Protein AF-A0A2P0QL85-F1 (afdb_monomer_lite)

Secondary structure (DSSP, 8-state):
--SS-SSSSTT------SGGGHHHHHHHHHHHHHHTS----TT-HHHHHHHHHHH----EEETT--SHHHHHHHHHHHHTT--EEE-GGGGGG-------TT-GGGGEEE-TTT--EEE--S--

Sequence (124 aa):
YEQYPGSFDAGGIVNVGSCVSNAHISGAAIKIASIFARRTLRGNYEEIADYVYNRVGAVGVAWGAMSQKAAAIASGFWRLGIPVVVGPHGTKYRRMLLGRADKKEDWYVHDRRTGEQVYVGPVP

Foldseek 3Di:
DVVADQDPDPRHDHDLDDLVSLVVVLVVLLVCCCPVVVDDDPPPQPVQLVCSQQPNDAEAEAAPDDDPSSVVSQVVCVSSNHYYHYHPNCVVVVDDDADDQVDQVSQWDADPVPRDIDGPHRDD

Radius of gyration: 16.35 Å; chains: 1; bounding box: 39×34×47 Å

Structure (mmCIF, N/CA/C/O backbone):
data_AF-A0A2P0QL85-F1
#
_entry.id   AF-A0A2P0QL85-F1
#
loop_
_atom_site.group_PDB
_atom_site.id
_atom_site.type_symbol
_atom_site.label_atom_id
_atom_site.label_alt_id
_atom_site.label_comp_id
_atom_site.label_asym_id
_atom_site.label_entity_id
_atom_site.label_seq_id
_atom_site.pdbx_PDB_ins_code
_atom_site.Cartn_x
_atom_site.Cartn_y
_atom_site.Cartn_z
_atom_site.occupancy
_atom_site.B_iso_or_equiv
_atom_site.auth_seq_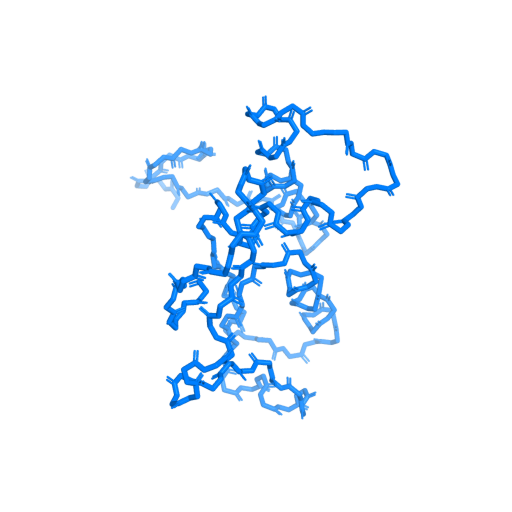id
_atom_site.auth_comp_id
_atom_site.auth_asym_id
_atom_site.auth_atom_id
_atom_site.pdbx_PDB_model_num
ATOM 1 N N . TYR A 1 1 ? 2.849 -7.581 -22.098 1.00 90.44 1 TYR A N 1
ATOM 2 C CA . TYR A 1 1 ? 2.273 -6.242 -22.331 1.00 90.44 1 TYR A CA 1
ATOM 3 C C . TYR A 1 1 ? 1.216 -6.251 -23.424 1.00 90.44 1 TYR A C 1
ATOM 5 O O . TYR A 1 1 ? 0.245 -5.542 -23.270 1.00 90.44 1 TYR A O 1
ATOM 13 N N . GLU A 1 2 ? 1.338 -7.061 -24.479 1.00 95.06 2 GLU A N 1
ATOM 14 C CA . GLU A 1 2 ? 0.329 -7.116 -25.560 1.00 95.06 2 GLU A CA 1
ATOM 15 C C . GLU A 1 2 ? -0.970 -7.840 -25.163 1.00 95.06 2 GLU A C 1
ATOM 17 O O . GLU A 1 2 ? -2.032 -7.543 -25.694 1.00 95.06 2 GLU A O 1
ATOM 22 N N . GLN A 1 3 ? -0.900 -8.769 -24.203 1.00 96.75 3 GLN A N 1
ATOM 23 C CA . GLN A 1 3 ? -2.050 -9.568 -23.761 1.00 96.75 3 GLN A CA 1
ATOM 24 C C . GLN A 1 3 ? -3.026 -8.812 -22.838 1.00 96.75 3 GLN A C 1
ATOM 26 O O . GLN A 1 3 ? -4.183 -9.205 -22.730 1.00 96.75 3 GLN A O 1
ATOM 31 N N . TYR A 1 4 ? -2.573 -7.757 -22.156 1.00 97.00 4 TYR A N 1
ATOM 32 C CA . TYR A 1 4 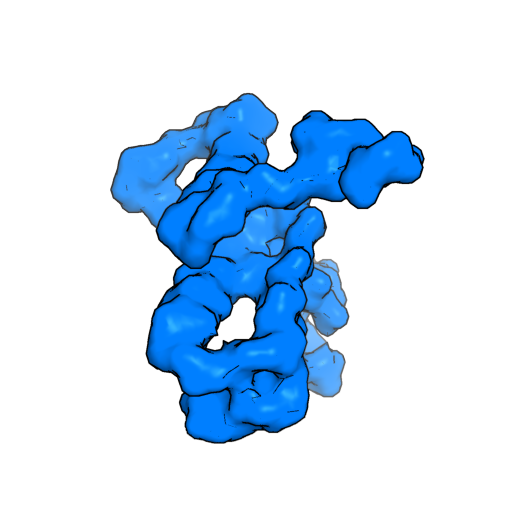? -3.336 -7.072 -21.105 1.00 97.00 4 TYR A CA 1
ATOM 33 C C . TYR A 1 4 ? -3.307 -5.555 -21.315 1.00 97.00 4 TYR A C 1
ATOM 35 O O . TYR A 1 4 ? -2.284 -5.036 -21.767 1.00 97.00 4 TYR A O 1
ATOM 43 N N . PRO A 1 5 ? -4.382 -4.823 -20.971 1.00 96.81 5 PRO A N 1
ATOM 44 C CA . PRO A 1 5 ? -4.433 -3.380 -21.167 1.00 96.81 5 PRO A CA 1
ATOM 45 C C . PRO A 1 5 ? -3.413 -2.647 -20.284 1.00 96.81 5 PRO A C 1
ATOM 47 O O . PRO A 1 5 ? -3.136 -3.042 -19.153 1.00 96.81 5 PRO A O 1
ATOM 50 N N . GLY A 1 6 ? -2.875 -1.539 -20.799 1.00 96.44 6 GLY A N 1
ATOM 51 C CA . GLY A 1 6 ? -1.925 -0.666 -20.097 1.00 96.44 6 GLY A CA 1
ATOM 52 C C . GLY A 1 6 ? -2.575 0.415 -19.224 1.00 96.44 6 GLY A C 1
ATOM 53 O O . GLY A 1 6 ? -1.911 1.393 -18.881 1.00 96.44 6 GLY A O 1
ATOM 54 N N . SER A 1 7 ? -3.862 0.283 -18.896 1.00 95.44 7 SER A N 1
ATOM 55 C CA . SER A 1 7 ? -4.614 1.202 -18.034 1.00 95.44 7 SER A CA 1
ATOM 56 C C . SER A 1 7 ? -4.631 0.735 -16.573 1.00 95.44 7 SER A C 1
ATOM 58 O O . SER A 1 7 ? -4.458 -0.447 -16.277 1.00 95.44 7 SER A O 1
ATOM 60 N N . PHE A 1 8 ? -4.854 1.671 -15.643 1.00 95.25 8 PHE A N 1
ATOM 61 C CA . PHE A 1 8 ? -5.113 1.350 -14.235 1.00 95.25 8 PHE A CA 1
ATOM 62 C C . PHE A 1 8 ? -6.557 0.853 -14.084 1.00 95.25 8 PHE A C 1
ATOM 64 O O . PHE A 1 8 ? -7.451 1.626 -13.746 1.00 95.25 8 PHE A O 1
ATOM 71 N N . ASP A 1 9 ? -6.767 -0.419 -14.413 1.00 95.75 9 ASP A N 1
ATOM 72 C CA . ASP A 1 9 ? -8.065 -1.090 -14.378 1.00 95.75 9 ASP A CA 1
ATOM 73 C C . ASP A 1 9 ? -7.902 -2.589 -14.063 1.00 95.75 9 ASP A C 1
ATOM 75 O O . ASP A 1 9 ? -6.792 -3.134 -14.108 1.00 95.75 9 ASP A O 1
ATOM 79 N N . ALA A 1 10 ? -9.000 -3.264 -13.727 1.00 96.81 10 ALA A N 1
ATOM 80 C CA . ALA A 1 10 ? -9.013 -4.691 -13.433 1.00 96.81 10 ALA A CA 1
ATOM 81 C C . ALA A 1 10 ? -8.453 -5.507 -14.614 1.00 96.81 10 ALA A C 1
ATOM 83 O O . ALA A 1 10 ? -8.889 -5.372 -15.755 1.00 96.81 10 ALA A O 1
ATOM 84 N N . GLY A 1 11 ? -7.464 -6.362 -14.333 1.00 96.12 11 GLY A N 1
ATOM 85 C CA . GLY A 1 11 ? -6.765 -7.158 -15.351 1.00 96.12 11 GLY A CA 1
ATOM 86 C C . GLY A 1 11 ? -5.704 -6.394 -16.157 1.00 96.12 11 GLY A C 1
ATOM 87 O O . GLY A 1 11 ? -5.112 -6.976 -17.062 1.00 96.12 11 GLY A O 1
ATOM 88 N N . GLY A 1 12 ? -5.439 -5.121 -15.845 1.00 97.19 12 GLY A N 1
ATOM 89 C CA . GLY A 1 12 ? -4.404 -4.323 -16.504 1.00 97.19 12 GLY A CA 1
ATOM 90 C C . GLY A 1 12 ? -2.982 -4.601 -16.006 1.00 97.19 12 GLY A C 1
ATOM 91 O O . GLY A 1 12 ? -2.758 -4.941 -14.844 1.00 97.19 12 GLY A O 1
ATOM 92 N N . ILE A 1 13 ? -1.996 -4.410 -16.889 1.00 97.56 13 ILE A N 1
ATOM 93 C CA . ILE A 1 13 ? -0.563 -4.455 -16.563 1.00 97.56 13 ILE A CA 1
ATOM 94 C C . ILE A 1 13 ? 0.086 -3.152 -17.022 1.00 97.56 13 ILE A C 1
ATOM 96 O O . ILE A 1 13 ? 0.324 -2.936 -18.211 1.00 97.56 13 ILE A O 1
ATOM 100 N N . VAL A 1 14 ? 0.429 -2.299 -16.057 1.00 97.50 14 VAL A N 1
ATOM 101 C CA . VAL A 1 14 ? 0.974 -0.963 -16.319 1.00 97.50 14 VAL A CA 1
ATOM 102 C C . VAL A 1 14 ? 2.431 -0.884 -15.882 1.00 97.50 14 VAL A C 1
ATOM 104 O O . VAL A 1 14 ? 2.746 -1.019 -14.700 1.00 97.50 14 VAL A O 1
ATOM 107 N N . ASN A 1 15 ? 3.332 -0.600 -16.824 1.00 97.38 15 ASN A N 1
ATOM 108 C CA . ASN A 1 15 ? 4.683 -0.169 -16.481 1.00 97.38 15 ASN A CA 1
ATOM 109 C C . ASN A 1 15 ? 4.655 1.315 -16.088 1.00 97.38 15 ASN A C 1
ATOM 111 O O . ASN A 1 15 ? 4.564 2.189 -16.946 1.00 97.38 15 ASN A O 1
ATOM 115 N N . VAL A 1 16 ? 4.743 1.596 -14.788 1.00 97.31 16 VAL A N 1
ATOM 116 C CA . VAL A 1 16 ? 4.672 2.963 -14.240 1.00 97.31 16 VAL A CA 1
ATOM 117 C C . VAL A 1 16 ? 5.968 3.758 -14.494 1.00 97.31 16 VAL A C 1
ATOM 119 O O . VAL A 1 16 ? 5.981 4.985 -14.388 1.00 97.31 16 VAL A O 1
ATOM 122 N N . GLY A 1 17 ? 7.064 3.084 -14.860 1.00 97.62 17 GLY A N 1
ATOM 123 C CA . GLY A 1 17 ? 8.329 3.696 -15.265 1.00 97.62 17 GLY A CA 1
ATOM 124 C C . GLY A 1 17 ? 9.525 3.234 -14.433 1.00 97.62 17 GLY A C 1
ATOM 125 O O . GLY A 1 17 ? 9.626 2.080 -14.026 1.00 97.62 17 GLY A O 1
ATOM 126 N N . SER A 1 18 ? 10.476 4.141 -14.208 1.00 97.75 18 SER A N 1
ATOM 127 C CA . SER A 1 18 ? 11.711 3.841 -13.472 1.00 97.75 18 SER A CA 1
ATOM 128 C C . SER A 1 18 ? 11.482 3.745 -11.954 1.00 97.75 18 SER A C 1
ATOM 130 O O . SER A 1 18 ? 10.384 3.964 -11.451 1.00 97.75 18 SER A O 1
ATOM 132 N N . CYS A 1 19 ? 12.536 3.477 -11.173 1.00 96.50 19 CYS A N 1
ATOM 133 C CA . CYS A 1 19 ? 12.425 3.374 -9.713 1.00 96.50 19 CYS A CA 1
ATOM 134 C C . CYS A 1 19 ? 11.828 4.617 -9.028 1.00 96.50 19 CYS A C 1
ATOM 136 O O . CYS A 1 19 ? 11.218 4.468 -7.970 1.00 96.50 19 CYS A O 1
ATOM 138 N N . VAL A 1 20 ? 11.987 5.820 -9.589 1.00 97.38 20 VAL A N 1
ATOM 139 C CA . VAL A 1 20 ? 11.373 7.033 -9.013 1.00 97.38 20 VAL A CA 1
ATOM 140 C C . VAL A 1 20 ? 9.863 7.092 -9.257 1.00 97.38 20 VAL A C 1
ATOM 142 O O . VAL A 1 20 ? 9.136 7.677 -8.459 1.00 97.38 20 VAL A O 1
ATOM 145 N N . SER A 1 21 ? 9.367 6.389 -10.278 1.00 98.25 21 SER A N 1
ATOM 146 C CA . SER A 1 21 ? 7.939 6.282 -10.580 1.00 98.25 21 SER A CA 1
ATOM 147 C C . SER A 1 21 ? 7.149 5.487 -9.534 1.00 98.25 21 SER A C 1
ATOM 149 O O . SER A 1 21 ? 5.922 5.541 -9.533 1.00 98.25 21 SER A O 1
ATOM 151 N N . ASN A 1 22 ? 7.814 4.811 -8.586 1.00 97.81 22 ASN A N 1
ATOM 152 C CA . ASN A 1 22 ? 7.142 4.208 -7.427 1.00 97.81 22 ASN A CA 1
ATOM 153 C C . ASN A 1 22 ? 6.342 5.239 -6.609 1.00 97.81 22 ASN A C 1
ATOM 155 O O . ASN A 1 22 ? 5.347 4.877 -5.984 1.00 97.81 22 ASN A O 1
ATOM 159 N N . ALA A 1 23 ? 6.717 6.524 -6.666 1.00 97.81 23 ALA A N 1
ATOM 160 C CA . ALA A 1 23 ? 5.936 7.607 -6.072 1.00 97.81 23 ALA A CA 1
ATOM 161 C C . ALA A 1 23 ? 4.519 7.722 -6.668 1.00 97.81 23 ALA A C 1
ATOM 163 O O . ALA A 1 23 ? 3.595 8.155 -5.984 1.00 97.81 23 ALA A O 1
ATOM 164 N N . HIS A 1 24 ? 4.311 7.311 -7.922 1.00 98.06 24 HIS A N 1
ATOM 165 C CA . HIS A 1 24 ? 2.982 7.288 -8.534 1.00 98.06 24 HIS A CA 1
ATOM 166 C C . HIS A 1 24 ? 2.144 6.093 -8.075 1.00 98.06 24 HIS A C 1
ATOM 168 O O . HIS A 1 24 ? 0.924 6.216 -8.011 1.00 98.06 24 HIS A O 1
ATOM 174 N N . ILE A 1 25 ? 2.776 4.976 -7.702 1.00 97.81 25 ILE A N 1
ATOM 175 C CA . ILE A 1 25 ? 2.083 3.806 -7.144 1.00 97.81 25 ILE A CA 1
ATOM 176 C C . ILE A 1 25 ? 1.545 4.145 -5.749 1.00 97.81 25 ILE A C 1
ATOM 178 O O . ILE A 1 25 ? 0.351 3.999 -5.496 1.00 97.81 25 ILE A O 1
ATOM 182 N N . SER A 1 26 ? 2.385 4.688 -4.863 1.00 97.00 26 SER A N 1
ATOM 183 C CA . SER A 1 26 ? 1.919 5.176 -3.556 1.00 97.00 26 SER A CA 1
ATOM 184 C C . SER A 1 26 ? 0.938 6.344 -3.705 1.00 97.00 26 SER A C 1
ATOM 186 O O . SER A 1 26 ? -0.078 6.403 -3.015 1.00 97.00 26 SER A O 1
ATOM 188 N N . GLY A 1 27 ? 1.181 7.234 -4.670 1.00 97.00 27 GLY A N 1
ATOM 189 C CA . GLY A 1 27 ? 0.269 8.314 -5.028 1.00 97.00 27 GLY A CA 1
ATOM 190 C C . GLY A 1 27 ? -1.108 7.830 -5.493 1.00 97.00 27 GLY A C 1
ATOM 191 O O . GLY A 1 27 ? -2.099 8.500 -5.218 1.00 97.00 27 GLY A O 1
ATOM 192 N N . ALA A 1 28 ? -1.210 6.678 -6.162 1.00 96.81 28 ALA A N 1
ATOM 193 C CA . ALA A 1 28 ? -2.494 6.091 -6.539 1.00 96.81 28 ALA A CA 1
ATOM 194 C C . ALA A 1 28 ? -3.303 5.683 -5.298 1.00 96.81 28 ALA A C 1
ATOM 196 O O . ALA A 1 28 ? -4.458 6.086 -5.181 1.00 96.81 28 ALA A O 1
ATOM 197 N N . ALA A 1 29 ? -2.678 4.999 -4.333 1.00 96.31 29 ALA A N 1
ATOM 198 C CA . ALA A 1 29 ? -3.320 4.638 -3.066 1.00 96.31 29 ALA A CA 1
ATOM 199 C C . ALA A 1 29 ? -3.755 5.877 -2.259 1.00 96.31 29 ALA A C 1
ATOM 201 O O . ALA A 1 29 ? -4.895 5.962 -1.806 1.00 96.31 29 ALA A O 1
ATOM 202 N N . ILE A 1 30 ? -2.893 6.896 -2.169 1.00 97.00 30 ILE A N 1
ATOM 203 C CA . ILE A 1 30 ? -3.212 8.177 -1.513 1.00 97.00 30 ILE A CA 1
ATOM 204 C C . ILE A 1 30 ? -4.395 8.877 -2.202 1.00 97.00 30 ILE A C 1
ATOM 206 O O . ILE A 1 30 ? -5.284 9.422 -1.542 1.00 97.00 30 ILE A O 1
ATOM 210 N N . LYS A 1 31 ? -4.438 8.858 -3.540 1.00 96.25 31 LYS A N 1
ATOM 211 C CA . LYS A 1 31 ? -5.542 9.448 -4.305 1.00 96.25 31 LYS A CA 1
ATOM 212 C C . LYS A 1 31 ? -6.860 8.718 -4.087 1.00 96.25 31 LYS A C 1
ATOM 214 O O . LYS A 1 31 ? -7.885 9.385 -4.142 1.00 96.25 31 LYS A O 1
ATOM 219 N N . ILE A 1 32 ? -6.870 7.416 -3.792 1.00 93.94 32 ILE A N 1
ATOM 220 C CA . ILE A 1 32 ? -8.116 6.716 -3.443 1.00 93.94 32 ILE A CA 1
ATOM 221 C C . ILE A 1 32 ? -8.738 7.352 -2.190 1.00 93.94 32 ILE A C 1
ATOM 223 O O . ILE A 1 32 ? -9.913 7.718 -2.207 1.00 93.94 32 ILE A O 1
ATOM 227 N N . ALA A 1 33 ? -7.935 7.596 -1.149 1.00 91.81 33 ALA A N 1
ATOM 228 C CA . ALA A 1 33 ? -8.395 8.260 0.073 1.00 91.81 33 ALA A CA 1
ATOM 229 C C . ALA A 1 33 ? -8.896 9.697 -0.180 1.00 91.81 33 ALA A C 1
ATOM 231 O O . ALA A 1 33 ? -9.912 10.122 0.373 1.00 91.81 33 ALA A O 1
ATOM 232 N N . SER A 1 34 ? -8.212 10.454 -1.042 1.00 91.38 34 SER A N 1
ATOM 233 C CA . SER A 1 34 ? -8.600 11.837 -1.344 1.00 91.38 34 SER A CA 1
ATOM 234 C C . SER A 1 34 ? -9.811 11.944 -2.274 1.00 91.38 34 SER A C 1
ATOM 236 O O . SER A 1 34 ? -10.672 12.786 -2.053 1.00 91.38 34 SER A O 1
ATOM 238 N N . ILE A 1 35 ? -9.915 11.096 -3.297 1.00 91.50 35 ILE A N 1
ATOM 239 C CA . ILE A 1 35 ? -10.975 11.181 -4.311 1.00 91.50 35 ILE A CA 1
ATOM 240 C C . ILE A 1 35 ? -12.251 10.503 -3.810 1.00 91.50 35 ILE A C 1
ATOM 242 O O . ILE A 1 35 ? -13.316 11.119 -3.827 1.00 91.50 35 ILE A O 1
ATOM 246 N N . PHE A 1 36 ? -12.157 9.261 -3.324 1.00 88.56 36 PHE A N 1
ATOM 247 C CA . PHE A 1 36 ? -13.338 8.493 -2.917 1.00 88.56 36 PHE A CA 1
ATOM 248 C C . PHE A 1 36 ? -13.792 8.831 -1.498 1.00 88.56 36 PHE A C 1
ATOM 250 O O . PHE A 1 36 ? -14.985 9.006 -1.266 1.00 88.56 36 PHE A O 1
ATOM 257 N N . ALA A 1 37 ? -12.857 8.981 -0.554 1.00 88.00 37 ALA A N 1
ATOM 258 C CA . ALA A 1 37 ? -13.186 9.316 0.834 1.00 88.00 37 ALA A CA 1
ATOM 259 C C . ALA A 1 37 ? -13.074 10.810 1.170 1.00 88.00 37 ALA A C 1
ATOM 261 O O . ALA A 1 37 ? -13.299 11.181 2.323 1.00 88.00 37 ALA A O 1
ATOM 262 N N . ARG A 1 38 ? -12.752 11.665 0.184 1.00 92.12 38 ARG A N 1
ATOM 263 C CA . ARG A 1 38 ? -12.672 13.132 0.329 1.00 92.12 38 ARG A CA 1
ATOM 264 C C . ARG A 1 38 ? -11.795 13.587 1.499 1.00 92.12 38 ARG A C 1
ATOM 266 O O . ARG A 1 38 ? -12.070 14.604 2.131 1.00 92.12 38 ARG A O 1
ATOM 273 N N . ARG A 1 39 ? -10.734 12.830 1.798 1.00 91.19 39 ARG A N 1
ATOM 274 C CA . ARG A 1 39 ? -9.797 13.146 2.883 1.00 91.19 39 ARG A CA 1
ATOM 275 C C . ARG A 1 39 ? -8.830 14.254 2.469 1.00 91.19 39 ARG A C 1
ATOM 277 O O . ARG A 1 39 ? -8.309 14.260 1.350 1.00 91.19 39 ARG A O 1
ATOM 284 N N . THR A 1 40 ? -8.565 15.175 3.392 1.00 94.56 40 THR A N 1
ATOM 285 C CA . THR A 1 40 ? -7.573 16.242 3.213 1.00 94.56 40 THR A CA 1
ATOM 286 C C . THR A 1 40 ? -6.170 15.649 3.237 1.00 94.56 40 THR A C 1
ATOM 288 O O . THR A 1 40 ? -5.835 14.911 4.156 1.00 94.56 40 THR A O 1
ATOM 291 N N . LEU A 1 41 ? -5.337 15.991 2.249 1.00 95.44 41 LEU A N 1
ATOM 292 C CA . LEU A 1 41 ? -3.975 15.449 2.132 1.00 95.44 41 LEU A CA 1
ATOM 293 C C . LEU A 1 41 ? -2.921 16.246 2.911 1.00 95.44 41 LEU A C 1
ATOM 295 O O . LEU A 1 41 ? -1.925 15.692 3.376 1.00 95.44 41 LEU A O 1
ATOM 299 N N . ARG A 1 42 ? -3.095 17.566 3.022 1.00 95.94 42 ARG A N 1
ATOM 300 C CA . ARG A 1 42 ? -2.067 18.455 3.575 1.00 95.94 42 ARG A CA 1
ATOM 301 C C . ARG A 1 42 ? -1.859 18.176 5.065 1.00 95.94 42 ARG A C 1
ATOM 303 O O . ARG A 1 42 ? -2.771 18.380 5.853 1.00 95.94 42 ARG A O 1
ATOM 310 N N . GLY A 1 43 ? -0.644 17.762 5.432 1.00 95.75 43 GLY A N 1
ATOM 311 C CA . GLY A 1 43 ? -0.253 17.542 6.830 1.00 95.75 43 GLY A CA 1
ATOM 312 C C . GLY A 1 43 ? -0.965 16.376 7.522 1.00 95.75 43 GLY A C 1
ATOM 313 O O . GLY A 1 43 ? -0.911 16.295 8.739 1.00 95.75 43 GLY A O 1
ATOM 314 N N . ASN A 1 44 ? -1.615 15.484 6.768 1.00 96.56 44 ASN A N 1
ATOM 315 C CA . ASN A 1 44 ? -2.550 14.494 7.309 1.00 96.56 44 ASN A CA 1
ATOM 316 C C . ASN A 1 44 ? -2.129 13.048 7.003 1.00 96.56 44 ASN A C 1
ATOM 318 O O . ASN A 1 44 ? -2.934 12.205 6.618 1.00 96.56 44 ASN A O 1
ATOM 322 N N . TYR A 1 45 ? -0.827 12.773 7.069 1.00 96.06 45 TYR A N 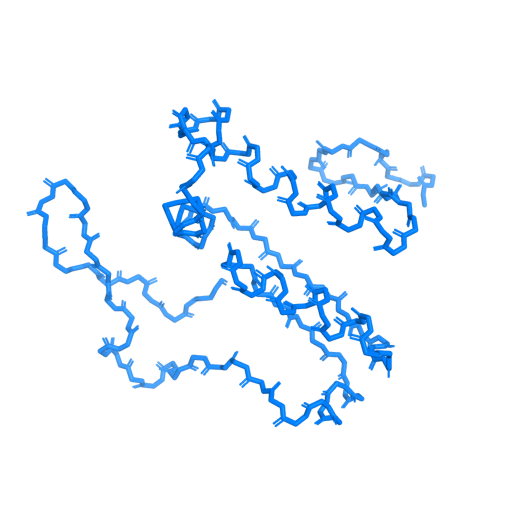1
ATOM 323 C CA . TYR A 1 45 ? -0.287 11.495 6.603 1.00 96.06 45 TYR A CA 1
ATOM 324 C C . TYR A 1 45 ? -0.845 10.295 7.387 1.00 96.06 45 TYR A C 1
ATOM 326 O O . TYR A 1 45 ? -1.101 9.257 6.790 1.00 96.06 45 TYR A O 1
ATOM 334 N N . GLU A 1 46 ? -1.047 10.445 8.698 1.00 96.62 46 GLU A N 1
ATOM 335 C CA . GLU A 1 46 ? -1.555 9.389 9.582 1.00 96.62 46 GLU A CA 1
ATOM 336 C C . GLU A 1 46 ? -2.954 8.911 9.173 1.00 96.62 46 GLU A C 1
ATOM 338 O O . GLU A 1 46 ? -3.122 7.726 8.911 1.00 96.62 46 GLU A O 1
ATOM 343 N N . GLU A 1 47 ? -3.928 9.818 9.012 1.00 95.75 47 GLU A N 1
ATOM 344 C CA . GLU A 1 47 ? -5.291 9.444 8.597 1.00 95.75 47 GLU A CA 1
ATOM 345 C C . GLU A 1 47 ? -5.304 8.807 7.199 1.00 95.75 47 GLU A C 1
ATOM 347 O O . GLU A 1 47 ? -6.085 7.897 6.931 1.00 95.75 47 GLU A O 1
ATOM 352 N N . ILE A 1 48 ? -4.435 9.266 6.292 1.00 97.31 48 ILE A N 1
ATOM 353 C CA . ILE A 1 48 ? -4.337 8.690 4.946 1.00 97.31 48 ILE A CA 1
ATOM 354 C C . ILE A 1 48 ? -3.744 7.280 4.989 1.00 97.31 48 ILE A C 1
ATOM 356 O O . ILE A 1 48 ? -4.260 6.397 4.310 1.00 97.31 48 ILE A O 1
ATOM 360 N N . ALA A 1 49 ? -2.689 7.059 5.774 1.00 97.19 49 ALA A N 1
ATOM 361 C CA . ALA A 1 49 ? -2.092 5.738 5.940 1.00 97.19 49 ALA A CA 1
ATOM 362 C C . ALA A 1 49 ? -3.055 4.765 6.635 1.00 97.19 49 ALA A C 1
ATOM 364 O O . ALA A 1 49 ? -3.205 3.639 6.173 1.00 97.19 4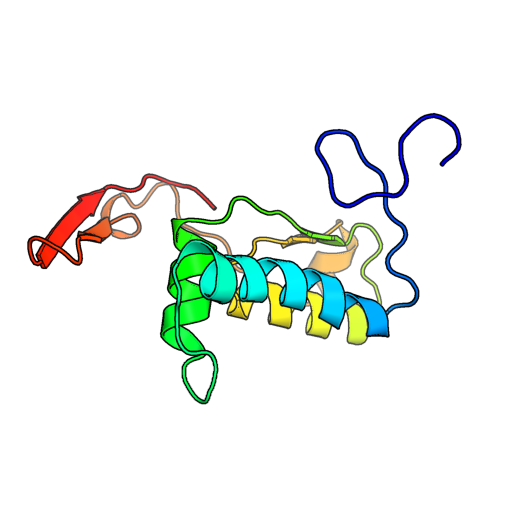9 ALA A O 1
ATOM 365 N N . ASP A 1 50 ? -3.766 5.215 7.672 1.00 95.69 50 ASP A N 1
ATOM 366 C CA . ASP A 1 50 ? -4.811 4.433 8.340 1.00 95.69 50 ASP A CA 1
ATOM 367 C C . ASP A 1 50 ? -5.947 4.066 7.373 1.00 95.69 50 ASP A C 1
ATOM 369 O O . ASP A 1 50 ? -6.388 2.916 7.322 1.00 95.69 50 ASP A O 1
ATOM 373 N N . TYR A 1 51 ? -6.376 5.011 6.530 1.00 95.81 51 TYR A N 1
ATOM 374 C CA . TYR A 1 51 ? -7.376 4.735 5.504 1.00 95.81 51 TYR A CA 1
ATOM 375 C C . TYR A 1 51 ? -6.878 3.704 4.484 1.00 95.81 51 TYR A C 1
ATOM 377 O O . TYR A 1 51 ? -7.627 2.799 4.122 1.00 95.81 51 TYR A O 1
ATOM 385 N N . VAL A 1 52 ? -5.632 3.824 4.014 1.00 96.75 52 VAL A N 1
ATOM 386 C CA . VAL A 1 52 ? -5.050 2.860 3.070 1.00 96.75 52 VAL A CA 1
ATOM 387 C C . VAL A 1 52 ? -4.967 1.474 3.707 1.00 96.75 52 VAL A C 1
ATOM 389 O O . VAL A 1 52 ? -5.486 0.532 3.118 1.00 96.75 52 VAL A O 1
ATOM 392 N N . TYR A 1 53 ? -4.429 1.366 4.924 1.00 95.88 53 TYR A N 1
ATOM 393 C CA . TYR A 1 53 ? -4.310 0.101 5.650 1.00 95.88 53 TYR A CA 1
ATOM 394 C C . TYR A 1 53 ? -5.663 -0.595 5.847 1.00 95.88 53 TYR A C 1
ATOM 396 O O . TYR A 1 53 ? -5.805 -1.781 5.576 1.00 95.88 53 TYR A O 1
ATOM 404 N N . ASN A 1 54 ? -6.688 0.145 6.280 1.00 94.69 54 ASN A N 1
ATOM 405 C CA . ASN A 1 54 ? -7.973 -0.455 6.639 1.00 94.69 54 ASN A CA 1
ATOM 406 C C . ASN A 1 54 ? -8.950 -0.613 5.461 1.00 94.69 54 ASN A C 1
ATOM 408 O O . ASN A 1 54 ? -9.963 -1.300 5.606 1.00 94.69 54 ASN A O 1
ATOM 412 N N . ARG A 1 55 ? -8.745 0.086 4.332 1.00 93.69 55 ARG A N 1
ATOM 413 C CA . ARG A 1 55 ? -9.762 0.193 3.260 1.00 93.69 55 ARG A CA 1
ATOM 414 C C . ARG A 1 55 ? -9.239 -0.013 1.840 1.00 93.69 55 ARG A C 1
ATOM 416 O O . ARG A 1 55 ? -10.063 -0.115 0.933 1.00 93.69 55 ARG A O 1
ATOM 423 N N . VAL A 1 56 ? -7.927 -0.067 1.613 1.00 96.06 56 VAL A N 1
ATOM 424 C CA . VAL A 1 56 ? -7.348 -0.180 0.266 1.00 96.06 56 VAL A CA 1
ATOM 425 C C . VAL A 1 56 ? -6.509 -1.450 0.164 1.00 96.06 56 VAL A C 1
ATOM 427 O O . VAL A 1 56 ? -5.345 -1.473 0.547 1.00 96.06 56 VAL A O 1
ATOM 430 N N . GLY A 1 57 ? -7.095 -2.500 -0.417 1.00 95.69 57 GLY A N 1
ATOM 431 C CA . GLY A 1 57 ? -6.382 -3.750 -0.682 1.00 95.69 57 GLY A CA 1
ATOM 432 C C . GLY A 1 57 ? -5.273 -3.552 -1.717 1.00 95.69 57 GLY A C 1
ATOM 433 O O . GLY A 1 57 ? -5.548 -3.289 -2.889 1.00 95.69 57 GLY A O 1
ATOM 434 N N . ALA A 1 58 ? -4.020 -3.675 -1.287 1.00 97.12 58 ALA A N 1
ATOM 435 C CA . ALA A 1 58 ? -2.846 -3.558 -2.142 1.00 97.12 58 ALA A CA 1
ATOM 436 C C . ALA A 1 58 ? -1.685 -4.384 -1.580 1.00 97.12 58 ALA A C 1
ATOM 438 O O . ALA A 1 58 ? -1.543 -4.530 -0.373 1.00 97.12 58 ALA A O 1
ATOM 439 N N . VAL A 1 59 ? -0.809 -4.876 -2.455 1.00 97.62 59 VAL A N 1
ATOM 440 C CA . VAL A 1 59 ? 0.415 -5.574 -2.050 1.00 97.62 59 VAL A CA 1
ATOM 441 C C . VAL A 1 59 ? 1.561 -5.224 -2.990 1.00 97.62 59 VAL A C 1
ATOM 443 O O . VAL A 1 59 ? 1.405 -5.195 -4.211 1.00 97.62 59 VAL A O 1
ATOM 446 N N . GLY A 1 60 ? 2.727 -4.940 -2.416 1.00 97.00 60 GLY A N 1
ATOM 447 C CA . GLY A 1 60 ? 3.972 -4.763 -3.155 1.00 97.00 60 GLY A CA 1
ATOM 448 C C . GLY A 1 60 ? 4.770 -6.063 -3.236 1.00 97.00 60 GLY A C 1
ATOM 449 O O . GLY A 1 60 ? 4.787 -6.851 -2.294 1.00 97.00 60 GLY A O 1
ATOM 450 N N . VAL A 1 61 ? 5.504 -6.263 -4.332 1.00 96.62 61 VAL A N 1
ATOM 451 C CA . VAL A 1 61 ? 6.452 -7.379 -4.472 1.00 96.62 61 VAL A CA 1
ATOM 452 C C . VAL A 1 61 ? 7.818 -6.844 -4.891 1.00 96.62 61 VAL A C 1
ATOM 454 O O . VAL A 1 61 ? 7.964 -6.213 -5.934 1.00 96.62 61 VAL A O 1
ATOM 457 N N . ALA A 1 62 ? 8.839 -7.127 -4.086 1.00 94.19 62 ALA A N 1
ATOM 458 C CA . ALA A 1 62 ? 10.233 -6.782 -4.336 1.00 94.19 62 ALA A CA 1
ATOM 459 C C . ALA A 1 62 ? 11.102 -8.053 -4.297 1.00 94.19 62 ALA A C 1
ATOM 461 O O . ALA A 1 62 ? 11.873 -8.294 -3.365 1.00 94.19 62 ALA A O 1
ATOM 462 N N . TRP A 1 63 ? 10.959 -8.896 -5.323 1.00 93.00 63 TRP A N 1
ATOM 463 C CA . TRP A 1 63 ? 11.577 -10.227 -5.363 1.00 93.00 63 TRP A CA 1
ATOM 464 C C . TRP A 1 63 ? 13.115 -10.185 -5.425 1.00 93.00 63 TRP A C 1
ATOM 466 O O . TRP A 1 63 ? 13.797 -10.899 -4.696 1.00 93.00 63 TRP A O 1
ATOM 476 N N . GLY A 1 64 ? 13.675 -9.295 -6.248 1.00 89.38 64 GLY A N 1
ATOM 477 C CA . GLY A 1 64 ? 15.124 -9.115 -6.428 1.00 89.38 64 GLY A CA 1
ATOM 478 C C . GLY A 1 64 ? 15.737 -7.992 -5.582 1.00 89.38 64 GLY A C 1
ATOM 479 O O . GLY A 1 64 ? 16.676 -7.336 -6.031 1.00 89.38 64 GLY A O 1
ATOM 480 N N . ALA A 1 65 ? 15.182 -7.688 -4.405 1.00 82.94 65 ALA A N 1
ATOM 481 C CA . ALA A 1 65 ? 15.622 -6.547 -3.602 1.00 82.94 65 ALA A CA 1
ATOM 482 C C . ALA A 1 65 ? 17.075 -6.711 -3.102 1.00 82.94 65 ALA A C 1
ATOM 484 O O . ALA A 1 65 ? 17.355 -7.534 -2.232 1.00 82.94 65 ALA A O 1
ATOM 485 N N . MET A 1 66 ? 17.993 -5.915 -3.667 1.00 85.75 66 MET A N 1
ATOM 486 C CA . MET A 1 66 ? 19.424 -5.904 -3.308 1.00 85.75 66 MET A CA 1
ATOM 487 C C . MET A 1 66 ? 19.953 -4.513 -2.907 1.00 85.75 66 MET A C 1
ATOM 489 O O . MET A 1 66 ? 20.897 -4.401 -2.131 1.00 85.75 66 MET A O 1
ATOM 493 N N . SER A 1 67 ? 19.351 -3.430 -3.412 1.00 89.62 67 SER A N 1
ATOM 494 C CA . SER A 1 67 ? 19.835 -2.060 -3.179 1.00 89.62 67 SER A CA 1
ATOM 495 C C . SER A 1 67 ? 19.223 -1.413 -1.934 1.00 89.62 67 SER A C 1
ATOM 497 O O . SER A 1 67 ? 18.102 -1.736 -1.543 1.00 89.62 67 SER A O 1
ATOM 499 N N . GLN A 1 68 ? 19.903 -0.424 -1.349 1.00 92.25 68 GLN A N 1
ATOM 500 C CA . GLN A 1 68 ? 19.323 0.413 -0.286 1.00 92.25 68 GLN A CA 1
ATOM 501 C C . GLN A 1 68 ? 18.063 1.158 -0.761 1.00 92.25 68 GLN A C 1
ATOM 503 O O . GLN A 1 68 ? 17.137 1.365 0.020 1.00 92.25 68 GLN A O 1
ATOM 508 N N . LYS A 1 69 ? 17.979 1.481 -2.062 1.00 94.12 69 LYS A N 1
ATOM 509 C CA . LYS A 1 69 ? 16.781 2.079 -2.671 1.00 94.12 69 LYS A CA 1
ATOM 510 C C . LYS A 1 69 ? 15.560 1.172 -2.530 1.00 94.12 69 LYS A C 1
ATOM 512 O O . LYS A 1 69 ? 14.490 1.660 -2.190 1.00 94.12 69 LYS A O 1
ATOM 517 N N . ALA A 1 70 ? 15.715 -0.136 -2.746 1.00 92.56 70 ALA A N 1
ATOM 518 C CA . ALA A 1 70 ? 14.608 -1.081 -2.608 1.00 92.56 70 ALA A CA 1
ATOM 519 C C . ALA A 1 70 ? 14.088 -1.140 -1.161 1.00 92.56 70 ALA A C 1
ATOM 521 O O . ALA A 1 70 ? 12.879 -1.103 -0.949 1.00 92.56 70 ALA A O 1
ATOM 522 N N . ALA A 1 71 ? 14.988 -1.133 -0.171 1.00 92.38 71 ALA A N 1
ATOM 523 C CA . ALA A 1 71 ? 14.605 -1.087 1.242 1.00 92.38 71 ALA A CA 1
ATOM 524 C C . ALA A 1 71 ? 13.892 0.223 1.620 1.00 92.38 71 ALA A C 1
ATOM 526 O O . ALA A 1 71 ? 12.908 0.195 2.362 1.00 92.38 71 ALA A O 1
ATOM 527 N N . ALA A 1 72 ? 14.350 1.363 1.091 1.00 94.81 72 ALA A N 1
ATOM 528 C CA . ALA A 1 72 ? 13.712 2.660 1.311 1.00 94.81 72 ALA A CA 1
ATOM 529 C C . ALA A 1 72 ? 12.310 2.727 0.684 1.00 94.81 72 ALA A C 1
ATOM 531 O O . ALA A 1 72 ? 11.372 3.187 1.332 1.00 94.81 72 ALA A O 1
ATOM 532 N N . ILE A 1 73 ? 12.149 2.214 -0.542 1.00 96.38 73 ILE A N 1
ATOM 533 C CA . ILE A 1 73 ? 10.850 2.140 -1.224 1.00 96.38 73 ILE A CA 1
ATOM 534 C C . ILE A 1 73 ? 9.892 1.242 -0.435 1.00 96.38 73 ILE A C 1
ATOM 536 O O . ILE A 1 73 ? 8.799 1.687 -0.097 1.00 96.38 73 ILE A O 1
ATOM 540 N N . ALA A 1 74 ? 10.315 0.026 -0.069 1.00 95.12 74 ALA A N 1
ATOM 541 C CA . ALA A 1 74 ? 9.498 -0.890 0.729 1.00 95.12 74 ALA A CA 1
ATOM 542 C C . ALA A 1 74 ? 9.084 -0.266 2.071 1.00 95.12 74 ALA A C 1
ATOM 544 O O . ALA A 1 74 ? 7.916 -0.317 2.443 1.00 95.12 74 ALA A O 1
ATOM 545 N N . SER A 1 75 ? 10.013 0.419 2.746 1.00 94.56 75 SER A N 1
ATOM 546 C CA . SER A 1 75 ? 9.720 1.136 3.992 1.00 94.56 75 SER A CA 1
ATOM 547 C C . SER A 1 75 ? 8.703 2.264 3.805 1.00 94.56 75 SER A C 1
ATOM 549 O O . SER A 1 75 ? 7.884 2.497 4.691 1.00 94.56 75 SER A O 1
ATOM 551 N N . GLY A 1 76 ? 8.723 2.948 2.657 1.00 96.31 76 GLY A N 1
ATOM 552 C CA . GLY A 1 76 ? 7.720 3.952 2.305 1.00 96.31 76 GLY A CA 1
ATOM 553 C C . GLY A 1 76 ? 6.316 3.361 2.148 1.00 96.31 76 GLY A C 1
ATOM 554 O O . GLY A 1 76 ? 5.354 3.965 2.615 1.00 96.31 76 GLY A O 1
ATOM 555 N N . PHE A 1 77 ? 6.203 2.170 1.550 1.00 97.62 77 PHE A N 1
ATOM 556 C CA . PHE A 1 77 ? 4.932 1.449 1.430 1.00 97.62 77 PHE A CA 1
ATOM 557 C C . PHE A 1 77 ? 4.429 0.926 2.777 1.00 97.62 77 PHE A C 1
ATOM 559 O O . PHE A 1 77 ? 3.261 1.136 3.091 1.00 97.62 77 PHE A O 1
ATOM 566 N N . TRP A 1 78 ? 5.304 0.364 3.618 1.00 95.69 78 TRP A N 1
ATOM 567 C CA . TRP A 1 78 ? 4.929 -0.052 4.975 1.00 95.69 78 TRP A CA 1
ATOM 568 C C . TRP A 1 78 ? 4.376 1.111 5.795 1.00 95.69 78 TRP A C 1
ATOM 570 O O . TRP A 1 78 ? 3.353 0.974 6.455 1.00 95.69 78 TRP A O 1
ATOM 580 N N . ARG A 1 79 ? 5.022 2.281 5.712 1.00 96.56 79 ARG A N 1
ATOM 581 C CA . ARG A 1 79 ? 4.566 3.496 6.398 1.00 96.56 79 ARG A CA 1
ATOM 582 C C . ARG A 1 79 ? 3.185 3.963 5.909 1.00 96.56 79 ARG A C 1
ATOM 584 O O . ARG A 1 79 ? 2.457 4.573 6.680 1.00 96.56 79 ARG A O 1
ATOM 591 N N . LEU A 1 80 ? 2.834 3.678 4.654 1.00 97.19 80 LEU A N 1
ATOM 592 C CA . LEU A 1 80 ? 1.529 3.983 4.062 1.00 97.19 80 LEU A CA 1
ATOM 593 C C . LEU A 1 80 ? 0.475 2.894 4.349 1.00 97.19 80 LEU A C 1
ATOM 595 O O . LEU A 1 80 ? -0.650 3.021 3.888 1.00 97.19 80 LEU A O 1
ATOM 599 N N . GLY A 1 81 ? 0.821 1.830 5.079 1.00 96.25 81 GLY A N 1
ATOM 600 C CA . GLY A 1 81 ? -0.101 0.729 5.357 1.00 96.25 81 GLY A CA 1
ATOM 601 C C . GLY A 1 81 ? -0.202 -0.310 4.239 1.00 96.25 81 GLY A C 1
ATOM 602 O O . GLY A 1 81 ? -1.169 -1.055 4.199 1.00 96.25 81 GLY A O 1
ATOM 603 N N . ILE A 1 82 ? 0.771 -0.374 3.324 1.00 97.94 82 ILE A N 1
ATOM 604 C CA . ILE A 1 82 ? 0.781 -1.350 2.225 1.00 97.94 82 ILE A CA 1
ATOM 605 C C . ILE A 1 82 ? 1.817 -2.446 2.524 1.00 97.94 82 ILE A C 1
ATOM 607 O O . ILE A 1 82 ? 3.011 -2.134 2.651 1.00 97.94 82 ILE A O 1
ATOM 611 N N . PRO A 1 83 ? 1.416 -3.729 2.615 1.00 97.31 83 PRO A N 1
ATOM 612 C CA . PRO A 1 83 ? 2.350 -4.832 2.803 1.00 97.31 83 PRO A CA 1
ATOM 613 C C . PRO A 1 83 ? 3.266 -5.002 1.585 1.00 97.31 83 PRO A C 1
ATOM 615 O O . PRO A 1 83 ? 2.872 -4.781 0.438 1.00 97.31 83 PRO A O 1
ATOM 618 N N . VAL A 1 84 ? 4.506 -5.435 1.828 1.00 96.69 84 VAL A N 1
ATOM 619 C CA . VAL A 1 84 ? 5.477 -5.726 0.762 1.00 96.69 84 VAL A CA 1
ATOM 620 C C . VAL A 1 84 ? 6.112 -7.089 0.990 1.00 96.69 84 VAL A C 1
ATOM 622 O O . VAL A 1 84 ? 6.772 -7.306 2.005 1.00 96.69 84 VAL A O 1
ATOM 625 N N . VAL A 1 85 ? 5.967 -7.976 0.009 1.00 95.25 85 VAL A N 1
ATOM 626 C CA . VAL A 1 85 ? 6.659 -9.265 -0.055 1.00 95.25 85 VAL A CA 1
ATOM 627 C C . VAL A 1 85 ? 8.052 -9.048 -0.635 1.00 95.25 85 VAL A C 1
ATOM 629 O O . VAL A 1 85 ? 8.206 -8.530 -1.742 1.00 95.25 85 VAL A O 1
ATOM 632 N N . VAL A 1 86 ? 9.082 -9.461 0.098 1.00 92.50 86 VAL A N 1
ATOM 633 C CA . VAL A 1 86 ? 10.479 -9.403 -0.352 1.00 92.50 86 VAL A CA 1
ATOM 634 C C . VAL A 1 86 ? 10.990 -10.807 -0.652 1.00 92.50 86 VAL A C 1
ATOM 636 O O . VAL A 1 86 ? 10.648 -11.757 0.049 1.00 92.50 86 VAL A O 1
ATOM 639 N N . GLY A 1 87 ? 11.812 -10.953 -1.693 1.00 90.62 87 GLY A N 1
ATOM 640 C CA . GLY A 1 87 ? 12.443 -12.244 -1.982 1.00 90.62 87 GLY A CA 1
ATOM 641 C C . GLY A 1 87 ? 13.511 -12.626 -0.943 1.00 90.62 87 GLY A C 1
ATOM 642 O O . GLY A 1 87 ? 13.859 -11.813 -0.082 1.00 90.62 87 GLY A O 1
ATOM 643 N N . PRO A 1 88 ? 14.104 -13.832 -1.031 1.00 89.75 88 PRO A N 1
ATOM 644 C CA . PRO A 1 88 ? 14.994 -14.378 0.002 1.00 89.75 88 PRO A CA 1
ATOM 645 C C . PRO A 1 88 ? 16.199 -13.493 0.345 1.00 89.75 88 PRO A C 1
ATOM 647 O O . PRO A 1 88 ? 16.615 -13.416 1.501 1.00 89.75 88 PRO A O 1
ATOM 650 N N . HIS A 1 89 ? 16.747 -12.768 -0.635 1.00 86.56 89 HIS A N 1
ATOM 651 C CA . HIS A 1 89 ? 17.837 -11.817 -0.401 1.00 86.56 89 HIS A CA 1
ATOM 652 C C . HIS A 1 89 ? 17.434 -10.614 0.461 1.00 86.56 89 HIS A C 1
ATOM 654 O O . HIS A 1 89 ? 18.309 -10.001 1.070 1.00 86.56 89 HIS A O 1
ATOM 660 N N . GLY A 1 90 ? 16.137 -10.323 0.584 1.00 82.00 90 GLY A N 1
ATOM 661 C CA . GLY A 1 90 ? 15.607 -9.277 1.454 1.00 82.00 90 GLY A CA 1
ATOM 662 C C . GLY A 1 90 ? 15.896 -9.507 2.940 1.00 82.00 90 GLY A C 1
ATOM 663 O O . GLY A 1 90 ? 16.004 -8.545 3.695 1.00 82.00 90 GLY A O 1
ATOM 664 N N . THR A 1 91 ? 16.143 -10.752 3.361 1.00 83.94 91 THR A N 1
ATOM 665 C CA . THR A 1 91 ? 16.593 -11.073 4.731 1.00 83.94 91 THR A CA 1
ATOM 666 C C . THR A 1 91 ? 17.877 -10.329 5.119 1.00 83.94 91 THR A C 1
ATOM 668 O O . THR A 1 91 ? 18.073 -9.980 6.284 1.00 83.94 91 THR A O 1
ATOM 671 N N . LYS A 1 92 ? 18.718 -9.976 4.136 1.00 87.94 92 LYS A N 1
ATOM 672 C CA . LYS A 1 92 ? 19.952 -9.201 4.336 1.00 87.94 92 LYS A CA 1
ATOM 673 C C . LYS A 1 92 ? 19.700 -7.768 4.822 1.00 87.94 92 LYS A C 1
ATOM 675 O O . LYS A 1 92 ? 20.621 -7.152 5.351 1.00 87.94 92 LYS A O 1
ATOM 680 N N . TYR A 1 93 ? 18.474 -7.247 4.704 1.00 87.44 93 TYR A N 1
ATOM 681 C CA . TYR A 1 93 ? 18.087 -5.948 5.270 1.00 87.44 93 TYR A CA 1
ATOM 682 C C . TYR A 1 93 ? 17.826 -5.988 6.785 1.00 87.44 93 TYR A C 1
ATOM 684 O O . TYR A 1 93 ? 17.607 -4.938 7.384 1.00 87.44 93 TYR A O 1
ATOM 692 N N . ARG A 1 94 ? 17.895 -7.170 7.418 1.00 88.12 94 ARG A N 1
ATOM 693 C CA . ARG A 1 94 ? 17.881 -7.400 8.880 1.00 88.12 94 ARG A CA 1
ATOM 694 C C . ARG A 1 94 ? 16.583 -7.075 9.625 1.00 88.12 94 ARG A C 1
ATOM 696 O O . ARG A 1 94 ? 16.472 -7.441 10.789 1.00 88.12 94 ARG A O 1
ATOM 703 N N . ARG A 1 95 ? 15.602 -6.421 8.998 1.00 87.38 95 ARG A N 1
ATOM 704 C CA . ARG A 1 95 ? 14.306 -6.104 9.615 1.00 87.38 95 ARG A CA 1
ATOM 705 C C . ARG A 1 95 ? 13.154 -6.519 8.711 1.00 87.38 95 ARG A C 1
ATOM 707 O O . ARG A 1 95 ? 13.085 -6.085 7.565 1.00 87.38 95 ARG A O 1
ATOM 714 N N . MET A 1 96 ? 12.233 -7.295 9.270 1.00 88.56 96 MET A N 1
ATOM 715 C CA . MET A 1 96 ? 10.934 -7.614 8.681 1.00 88.56 96 MET A CA 1
ATOM 716 C C . MET A 1 96 ? 9.840 -7.180 9.656 1.00 88.56 96 MET A C 1
ATOM 718 O O . MET A 1 96 ? 10.032 -7.262 10.868 1.00 88.56 96 MET A O 1
ATOM 722 N N . LEU A 1 97 ? 8.723 -6.686 9.128 1.00 92.38 97 LEU A N 1
ATOM 723 C CA . LEU A 1 97 ? 7.565 -6.270 9.915 1.00 92.38 97 LEU A CA 1
ATOM 724 C C . LEU A 1 97 ? 6.493 -7.344 9.741 1.00 92.38 97 LEU A C 1
ATOM 726 O O . LEU A 1 97 ? 5.878 -7.428 8.683 1.00 92.38 97 LEU A O 1
ATOM 730 N N . LEU A 1 98 ? 6.343 -8.210 10.741 1.00 92.94 98 LEU A N 1
ATOM 731 C CA . LEU A 1 98 ? 5.412 -9.336 10.706 1.00 92.94 98 LEU A CA 1
ATOM 732 C C . LEU A 1 98 ? 4.443 -9.223 11.882 1.00 92.94 98 LEU A C 1
ATOM 734 O O . LEU A 1 98 ? 4.879 -9.099 13.027 1.00 92.94 98 LEU A O 1
ATOM 738 N N . GLY A 1 99 ? 3.145 -9.275 11.587 1.00 91.88 99 GLY A N 1
ATOM 739 C CA . GLY A 1 99 ? 2.094 -9.354 12.599 1.00 91.88 99 GLY A CA 1
ATOM 740 C C . GLY A 1 99 ? 2.046 -10.739 13.250 1.00 91.88 99 GLY A C 1
ATOM 741 O O . GLY A 1 99 ? 2.343 -11.753 12.613 1.00 91.88 99 GLY A O 1
ATOM 742 N N . ARG A 1 100 ? 1.669 -10.791 14.528 1.00 94.81 100 ARG A N 1
ATOM 743 C CA . ARG A 1 100 ? 1.517 -12.034 15.294 1.00 94.81 100 ARG A CA 1
ATOM 744 C C . ARG A 1 100 ? 0.091 -12.558 15.156 1.00 94.81 100 ARG A C 1
ATOM 746 O O . ARG A 1 100 ? -0.789 -12.210 15.933 1.00 94.81 100 ARG A O 1
ATOM 753 N N . ALA A 1 101 ? -0.145 -13.403 14.152 1.00 93.31 101 ALA A N 1
ATOM 754 C CA . ALA A 1 101 ? -1.474 -13.973 13.888 1.00 93.31 101 ALA A CA 1
ATOM 755 C C . ALA A 1 101 ? -2.024 -14.814 15.055 1.00 93.31 101 ALA A C 1
ATOM 757 O O . ALA A 1 101 ? -3.233 -14.975 15.189 1.00 93.31 101 ALA A O 1
ATOM 758 N N . ASP A 1 102 ? -1.139 -15.323 15.911 1.00 94.69 102 ASP A N 1
ATOM 759 C CA . ASP A 1 102 ? -1.469 -16.079 17.116 1.00 94.69 102 ASP A CA 1
ATOM 760 C C . ASP A 1 102 ? -1.977 -15.209 18.281 1.00 94.69 102 ASP A C 1
ATOM 762 O O . ASP A 1 102 ? -2.650 -15.724 19.172 1.00 94.69 102 ASP A O 1
ATOM 766 N N . LYS A 1 103 ? -1.690 -13.902 18.278 1.00 94.38 103 LYS A N 1
ATOM 767 C CA . LYS A 1 103 ? -2.096 -12.963 19.332 1.00 94.38 103 LYS A CA 1
ATOM 768 C C . LYS A 1 103 ? -3.358 -12.220 18.937 1.00 94.38 103 LYS A C 1
ATOM 770 O O . LYS A 1 103 ? -3.298 -11.235 18.211 1.00 94.38 103 LYS A O 1
ATOM 775 N N . LYS A 1 104 ? -4.517 -12.687 19.399 1.00 92.50 104 LYS A N 1
ATOM 776 C CA . LYS A 1 104 ? -5.820 -12.125 19.010 1.00 92.50 104 LYS A CA 1
ATOM 777 C C . LYS A 1 104 ? -5.953 -10.640 19.372 1.00 92.50 104 LYS A C 1
ATOM 779 O O . LYS A 1 104 ? -6.584 -9.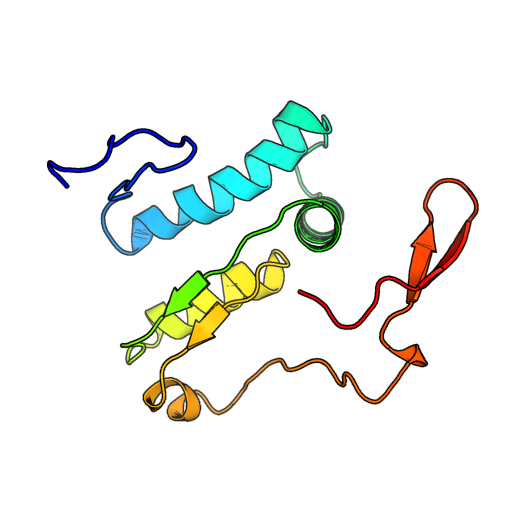893 18.631 1.00 92.50 104 LYS A O 1
ATOM 784 N N . GLU A 1 105 ? -5.358 -10.233 20.487 1.00 93.56 105 GLU A N 1
ATOM 785 C CA . GLU A 1 105 ? -5.342 -8.868 21.011 1.00 93.56 105 GLU A CA 1
ATOM 786 C C . GLU A 1 105 ? -4.696 -7.845 20.062 1.00 93.56 105 GLU A C 1
ATOM 788 O O . GLU A 1 105 ? -5.105 -6.687 20.068 1.00 93.56 105 GLU A O 1
ATOM 793 N N . ASP A 1 106 ? -3.776 -8.273 19.190 1.00 93.94 106 ASP A N 1
ATOM 794 C CA . ASP A 1 106 ? -3.092 -7.396 18.228 1.00 93.94 106 ASP A CA 1
ATOM 795 C C . ASP A 1 106 ? -3.990 -7.023 17.023 1.00 93.94 106 ASP A C 1
ATOM 797 O O . ASP A 1 106 ? -3.616 -6.185 16.205 1.00 93.94 106 ASP A O 1
ATOM 801 N N . TRP A 1 107 ? -5.177 -7.633 16.898 1.00 95.62 107 TRP A N 1
ATOM 802 C CA . TRP A 1 107 ? -6.057 -7.532 15.719 1.00 95.62 107 TRP A CA 1
ATOM 803 C C . TRP A 1 107 ? -7.379 -6.809 15.994 1.00 95.62 107 TRP A C 1
ATOM 805 O O . TRP A 1 107 ? -8.395 -7.080 15.343 1.00 95.62 107 TRP A O 1
ATOM 815 N N . TYR A 1 108 ? -7.380 -5.911 16.975 1.00 95.44 108 TYR A N 1
ATOM 816 C CA . TYR A 1 108 ? -8.510 -5.041 17.281 1.00 95.44 108 TYR A CA 1
ATOM 817 C C . TYR A 1 108 ? -8.201 -3.599 16.881 1.00 95.44 108 TYR A C 1
ATOM 819 O O . TYR A 1 108 ? -7.115 -3.086 17.140 1.00 95.44 108 TYR A O 1
ATOM 827 N N . VAL A 1 109 ? -9.180 -2.933 16.272 1.00 95.19 109 VAL A N 1
ATOM 828 C CA . VAL A 1 109 ? -9.127 -1.502 15.933 1.00 95.19 109 VAL A CA 1
ATOM 829 C C . VAL A 1 109 ? -10.353 -0.791 16.493 1.00 95.19 109 VAL A C 1
ATOM 831 O O . VAL A 1 109 ? -11.322 -1.434 16.888 1.00 95.19 109 VAL A O 1
ATOM 834 N N . HIS A 1 110 ? -10.333 0.539 16.515 1.00 95.12 110 HIS A N 1
ATOM 835 C CA . HIS A 1 110 ? -11.481 1.332 16.947 1.00 95.12 110 HIS A CA 1
ATOM 836 C C . HIS A 1 110 ? -12.427 1.627 15.780 1.00 95.12 110 HIS A C 1
ATOM 838 O O . HIS A 1 110 ? -12.013 2.174 14.755 1.00 95.12 110 HIS A O 1
ATOM 844 N N . ASP A 1 111 ? -13.718 1.337 15.949 1.00 93.88 111 ASP A N 1
ATOM 845 C CA . ASP A 1 111 ? -14.741 1.859 15.047 1.00 93.88 111 ASP A CA 1
ATOM 846 C C . ASP A 1 111 ? -14.897 3.366 15.285 1.00 93.88 111 ASP A C 1
ATOM 848 O O . ASP A 1 111 ? -15.285 3.817 16.361 1.00 93.88 111 ASP A O 1
ATOM 852 N N . ARG A 1 112 ? -14.635 4.173 14.255 1.00 89.69 112 ARG A N 1
ATOM 853 C CA . ARG A 1 112 ? -14.777 5.634 14.310 1.00 89.69 112 ARG A CA 1
ATOM 854 C C . ARG A 1 112 ? -16.207 6.101 14.624 1.00 89.69 112 ARG A C 1
ATOM 856 O O . ARG A 1 112 ? -16.373 7.236 15.063 1.00 89.69 112 ARG A O 1
ATOM 863 N N . ARG A 1 113 ? -17.239 5.295 14.349 1.00 90.94 113 ARG A N 1
ATOM 864 C CA . ARG A 1 113 ? -18.648 5.667 14.566 1.00 90.94 113 ARG A CA 1
ATOM 865 C C . ARG A 1 113 ? -19.087 5.474 16.012 1.00 90.94 113 ARG A C 1
ATOM 867 O O . ARG A 1 113 ? -19.811 6.322 16.522 1.00 90.94 113 ARG A O 1
ATOM 874 N N . THR A 1 114 ? -18.694 4.363 16.629 1.00 95.06 114 THR A N 1
ATOM 875 C CA . THR A 1 114 ? -19.152 3.966 17.972 1.00 95.06 114 THR A CA 1
ATOM 876 C C . THR A 1 114 ? -18.074 4.141 19.042 1.00 95.06 114 THR A C 1
ATOM 878 O O . THR A 1 114 ? -18.403 4.279 20.214 1.00 95.06 114 THR A O 1
ATOM 881 N N . GLY A 1 115 ? -16.795 4.162 18.658 1.00 93.31 115 GLY A N 1
ATOM 882 C CA . GLY A 1 115 ? -15.638 4.153 19.559 1.00 93.31 115 GLY A CA 1
ATOM 883 C C . GLY A 1 115 ? -15.267 2.761 20.084 1.00 93.31 115 GLY A C 1
ATOM 884 O O . GLY A 1 115 ? -14.228 2.604 20.730 1.00 93.31 115 GLY A O 1
ATOM 885 N N . GLU A 1 116 ? -16.084 1.747 19.799 1.00 96.06 116 GLU A N 1
ATOM 886 C CA . GLU A 1 116 ? -15.884 0.381 20.277 1.00 96.06 116 GLU A CA 1
ATOM 887 C C . GLU A 1 116 ? -14.721 -0.308 19.560 1.00 96.06 116 GLU A C 1
ATOM 889 O O . GLU A 1 116 ? -14.360 0.037 18.431 1.00 96.06 116 GLU A O 1
ATOM 894 N N . GLN A 1 117 ? -14.135 -1.307 20.221 1.00 96.06 117 GLN A N 1
ATOM 895 C CA . GLN A 1 117 ? -13.130 -2.153 19.591 1.00 96.06 117 GLN A CA 1
ATOM 896 C C . GLN A 1 117 ? -13.792 -3.217 18.718 1.00 96.06 117 GLN A C 1
ATOM 898 O O . GLN A 1 117 ? -14.651 -3.971 19.176 1.00 96.06 117 GLN A O 1
ATOM 903 N N . VAL A 1 118 ? -13.336 -3.318 17.474 1.00 95.56 118 VAL A N 1
ATOM 904 C CA . VAL A 1 118 ? -13.792 -4.304 16.497 1.00 95.56 118 VAL A CA 1
ATOM 905 C C . VAL A 1 118 ? -12.629 -5.178 16.055 1.00 95.56 118 VAL A C 1
ATOM 907 O O . VAL A 1 118 ? -11.519 -4.702 15.821 1.00 95.56 118 VAL A O 1
ATOM 910 N N . TYR A 1 119 ? -12.887 -6.478 15.955 1.00 95.00 119 TYR A N 1
ATOM 911 C CA . TYR A 1 119 ? -11.907 -7.441 15.473 1.00 95.00 119 TYR A CA 1
ATOM 912 C C . TYR A 1 119 ? -11.813 -7.371 13.946 1.00 95.00 119 TYR A C 1
ATOM 914 O O . TYR A 1 119 ? -12.829 -7.525 13.267 1.00 95.00 119 TYR A O 1
ATOM 922 N N . VAL A 1 120 ? -10.608 -7.172 13.410 1.00 93.94 120 VAL A N 1
ATOM 923 C CA . VAL A 1 120 ? -1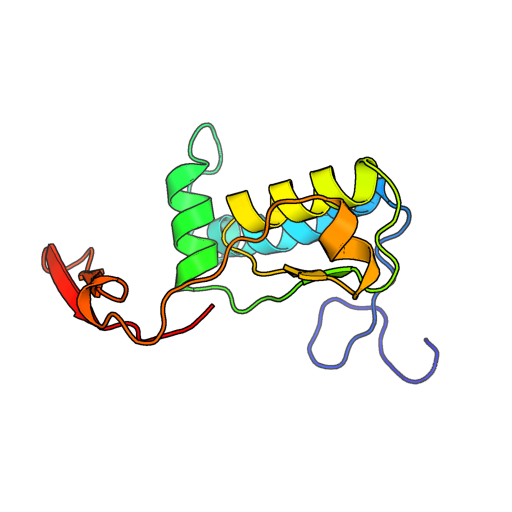0.358 -7.070 11.955 1.00 93.94 120 VAL A CA 1
ATOM 924 C C . VAL A 1 120 ? -9.631 -8.279 11.368 1.00 93.94 120 VAL A C 1
ATOM 926 O O . VAL A 1 120 ? -9.521 -8.400 10.152 1.00 93.94 120 VAL A O 1
ATOM 929 N N . GLY A 1 121 ? -9.219 -9.220 12.219 1.00 90.94 121 GLY A N 1
ATOM 930 C CA . GLY A 1 121 ? -8.571 -10.458 11.795 1.00 90.94 121 GLY A CA 1
ATOM 931 C C . GLY A 1 121 ? -7.105 -10.290 11.384 1.00 90.94 121 GLY A C 1
ATOM 932 O O . GLY A 1 121 ? -6.635 -9.168 11.199 1.00 90.94 121 GLY A O 1
ATOM 933 N N . PRO A 1 122 ? -6.369 -11.411 11.256 1.00 91.62 122 PRO A N 1
ATOM 934 C CA . PRO A 1 122 ? -4.965 -11.413 10.883 1.00 91.62 122 PRO A CA 1
ATOM 935 C C . PRO A 1 122 ? -4.769 -11.158 9.388 1.00 91.62 122 PRO A C 1
ATOM 937 O O . PRO A 1 122 ? -4.549 -12.091 8.617 1.00 91.62 122 PRO A O 1
ATOM 940 N N . VAL A 1 123 ? -4.861 -9.894 8.982 1.00 89.44 123 VAL A N 1
ATOM 941 C CA . VAL A 1 123 ? -4.672 -9.449 7.596 1.00 89.44 123 VAL A CA 1
ATOM 942 C C . VAL A 1 123 ? -3.673 -8.301 7.521 1.00 89.44 123 VAL A C 1
ATOM 944 O O . VAL A 1 123 ? -3.571 -7.481 8.434 1.00 89.44 123 VAL A O 1
ATOM 947 N N . PRO A 1 124 ? -2.921 -8.251 6.425 1.00 83.12 124 PRO A N 1
ATOM 948 C CA . PRO A 1 124 ? -2.825 -7.014 5.668 1.00 83.12 124 PRO A CA 1
ATOM 949 C C . PRO A 1 124 ? -3.484 -7.142 4.290 1.00 83.12 124 PRO A C 1
ATOM 951 O O . PRO A 1 124 ? -3.535 -8.270 3.744 1.00 83.12 124 PRO A O 1
#

pLDDT: mean 94.11, std 3.55, range [82.0, 98.25]